Protein AF-A0A7R8X1G6-F1 (afdb_monomer_lite)

Structure (mmCIF, N/CA/C/O backbone):
data_AF-A0A7R8X1G6-F1
#
_entry.id   AF-A0A7R8X1G6-F1
#
loop_
_atom_site.group_PDB
_atom_site.id
_atom_site.type_symbol
_atom_site.label_atom_id
_atom_site.label_alt_id
_atom_site.label_comp_id
_atom_site.label_asym_id
_atom_site.label_entity_id
_atom_site.label_seq_id
_atom_site.pdbx_PDB_ins_code
_atom_site.Cartn_x
_atom_site.Cartn_y
_atom_site.Cartn_z
_atom_site.occupancy
_atom_site.B_iso_or_equiv
_atom_site.auth_seq_id
_atom_site.auth_comp_id
_atom_site.auth_asym_id
_atom_site.auth_atom_id
_atom_site.pdbx_PDB_model_num
ATOM 1 N N . MET A 1 1 ? -15.275 0.212 20.756 1.00 62.19 1 MET A N 1
ATOM 2 C CA . MET A 1 1 ? -14.663 -1.008 21.339 1.00 62.19 1 MET A CA 1
ATOM 3 C C . MET A 1 1 ? -15.301 -1.388 22.678 1.00 62.19 1 MET A C 1
ATOM 5 O O . MET A 1 1 ? -15.174 -2.528 23.098 1.00 62.19 1 MET A O 1
ATOM 9 N N . GLU A 1 2 ? -16.072 -0.493 23.300 1.00 56.09 2 GLU A N 1
ATOM 10 C CA . GLU A 1 2 ? -16.793 -0.732 24.564 1.00 56.09 2 GLU A CA 1
ATOM 11 C C . GLU A 1 2 ? -17.947 -1.767 24.490 1.00 56.09 2 GLU A C 1
ATOM 13 O O . GLU A 1 2 ? -18.313 -2.366 25.494 1.00 56.09 2 GLU A O 1
ATOM 18 N N . LYS A 1 3 ? -18.492 -2.064 23.297 1.00 59.03 3 LYS A N 1
ATOM 19 C CA . LYS A 1 3 ? -19.641 -2.986 23.098 1.00 59.03 3 LYS A CA 1
ATOM 20 C C . LYS A 1 3 ? -19.288 -4.481 23.028 1.00 59.03 3 LYS A C 1
ATOM 22 O O . LYS A 1 3 ? -20.089 -5.287 22.560 1.00 59.03 3 LYS A O 1
ATOM 27 N N . ASP A 1 4 ? -18.077 -4.859 23.417 1.00 65.06 4 ASP A N 1
ATOM 28 C CA . ASP A 1 4 ? -17.570 -6.224 23.240 1.00 65.06 4 ASP A CA 1
ATOM 29 C C . ASP A 1 4 ? -17.582 -7.070 24.523 1.00 65.06 4 ASP A C 1
ATOM 31 O O . ASP A 1 4 ? -17.254 -8.252 24.463 1.00 65.06 4 ASP A O 1
ATOM 35 N N . GLY A 1 5 ? -18.002 -6.491 25.655 1.00 60.47 5 GLY A N 1
ATOM 36 C CA . GLY A 1 5 ? -18.018 -7.147 26.969 1.00 60.47 5 GLY A CA 1
ATOM 37 C C . GLY A 1 5 ? -18.955 -8.356 27.105 1.00 60.47 5 GLY A C 1
ATOM 38 O O . GLY A 1 5 ? -18.729 -9.176 27.985 1.00 60.47 5 GLY A O 1
ATOM 39 N N . ASP A 1 6 ? -19.938 -8.511 26.210 1.00 65.06 6 ASP A N 1
ATOM 40 C CA . ASP A 1 6 ? -20.979 -9.554 26.294 1.00 65.06 6 ASP A CA 1
ATOM 41 C C . ASP A 1 6 ? -20.761 -10.749 25.342 1.00 65.06 6 ASP A C 1
ATOM 43 O O . ASP A 1 6 ? -21.674 -11.543 25.108 1.00 65.06 6 ASP A O 1
ATOM 47 N N . ARG A 1 7 ? -19.580 -10.894 24.724 1.00 76.62 7 ARG A N 1
ATOM 48 C CA . ARG A 1 7 ? -19.343 -11.967 23.738 1.00 76.62 7 ARG A CA 1
ATOM 49 C C . ARG A 1 7 ? -18.752 -13.223 24.382 1.00 76.62 7 ARG A C 1
ATOM 51 O O . ARG A 1 7 ? -17.722 -13.155 25.038 1.00 76.62 7 ARG A O 1
ATOM 58 N N . GLU A 1 8 ? -19.326 -14.389 24.074 1.00 82.00 8 GLU A N 1
ATOM 59 C CA . GLU A 1 8 ? -18.804 -15.712 24.484 1.00 82.00 8 GLU A CA 1
ATOM 60 C C . GLU A 1 8 ? -17.436 -16.073 23.867 1.00 82.00 8 GLU A C 1
ATOM 62 O O . GLU A 1 8 ? -16.813 -17.058 24.257 1.00 82.00 8 GLU A O 1
ATOM 67 N N . TRP A 1 9 ? -16.948 -15.298 22.895 1.00 79.00 9 TRP A N 1
ATOM 68 C CA . TRP A 1 9 ? -15.695 -15.554 22.187 1.00 79.00 9 TRP A CA 1
ATOM 69 C C . TRP A 1 9 ? -14.883 -14.272 22.024 1.00 79.00 9 TRP A C 1
ATOM 71 O O . TRP A 1 9 ? -15.437 -13.178 21.911 1.00 79.00 9 TRP A O 1
ATOM 81 N N . ASN A 1 10 ? -13.556 -14.413 21.968 1.00 78.38 10 ASN A N 1
ATOM 82 C CA . ASN A 1 10 ? -12.654 -13.281 21.792 1.00 78.38 10 ASN A CA 1
ATOM 83 C C . ASN A 1 10 ? -12.683 -12.794 20.328 1.00 78.38 10 ASN A C 1
ATOM 85 O O . ASN A 1 10 ? -12.205 -13.517 19.446 1.00 78.38 10 ASN A O 1
ATOM 89 N N . PRO A 1 11 ? -13.228 -11.599 20.035 1.00 81.38 11 PRO A N 1
ATOM 90 C CA . PRO A 1 11 ? -13.339 -11.112 18.670 1.00 81.38 11 PRO A CA 1
ATOM 91 C C . PRO A 1 11 ? -11.966 -10.898 18.036 1.00 81.38 11 PRO A C 1
ATOM 93 O O . PRO A 1 11 ? -11.107 -10.207 18.587 1.00 81.38 11 PRO A O 1
ATOM 96 N N . LEU A 1 12 ? -11.774 -11.448 16.835 1.00 88.56 12 LEU A N 1
ATOM 97 C CA . LEU A 1 12 ? -10.560 -11.216 16.058 1.00 88.56 12 LEU A CA 1
ATOM 98 C C . LEU A 1 12 ? -10.451 -9.732 15.705 1.00 88.56 12 LEU A C 1
ATOM 100 O O . LEU A 1 12 ? -11.376 -9.127 15.162 1.00 88.56 12 LEU A O 1
ATOM 104 N N . ARG A 1 13 ? -9.290 -9.150 16.000 1.00 91.12 13 ARG A N 1
ATOM 105 C CA . ARG A 1 13 ? -8.973 -7.759 15.680 1.00 91.12 13 ARG A CA 1
ATOM 106 C C . ARG A 1 13 ? -7.606 -7.658 15.058 1.00 91.12 13 ARG A C 1
ATOM 108 O O . ARG A 1 13 ? -6.715 -8.439 15.386 1.00 91.12 13 ARG A O 1
ATOM 115 N N . ILE A 1 14 ? -7.446 -6.617 14.248 1.00 95.94 14 ILE A N 1
ATOM 116 C CA . ILE A 1 14 ? -6.129 -6.186 13.807 1.00 95.94 14 ILE A CA 1
ATOM 117 C C . ILE A 1 14 ? -5.276 -5.834 15.025 1.00 95.94 14 ILE A C 1
ATOM 119 O O . ILE A 1 14 ? -5.689 -5.029 15.863 1.00 95.94 14 ILE A O 1
ATOM 123 N N . GLN A 1 15 ? -4.101 -6.450 15.100 1.00 96.44 15 GLN A N 1
ATOM 124 C CA . GLN A 1 15 ? -3.118 -6.242 16.156 1.00 96.44 15 GLN A CA 1
ATOM 125 C C . GLN A 1 15 ? -1.962 -5.370 15.654 1.00 96.44 15 GLN A C 1
ATOM 127 O O . GLN A 1 15 ? -1.591 -5.483 14.482 1.00 96.44 15 GLN A O 1
ATOM 132 N N . PRO A 1 16 ? -1.315 -4.574 16.527 1.00 96.75 16 PRO A N 1
ATOM 133 C CA . PRO A 1 16 ? -0.140 -3.781 16.157 1.00 96.75 16 PRO A CA 1
ATOM 134 C C . PRO A 1 16 ? 0.969 -4.603 15.484 1.00 96.75 16 PRO A C 1
ATOM 136 O O . PRO A 1 16 ? 1.543 -4.164 14.494 1.00 96.75 16 PRO A O 1
ATOM 139 N N . GLY A 1 17 ? 1.199 -5.845 15.927 1.00 97.88 17 GLY A N 1
ATOM 140 C CA . GLY A 1 17 ? 2.204 -6.726 15.316 1.00 97.88 17 GLY A CA 1
ATOM 141 C C . GLY A 1 17 ? 1.947 -7.050 13.837 1.00 97.88 17 GLY A C 1
ATOM 142 O O . GLY A 1 17 ? 2.886 -7.315 13.091 1.00 97.88 17 GLY A O 1
ATOM 143 N N . GLN A 1 18 ? 0.695 -6.980 13.369 1.00 98.19 18 GLN A N 1
ATOM 144 C CA . GLN A 1 18 ? 0.388 -7.149 11.946 1.00 98.19 18 GLN A CA 1
ATOM 145 C C . GLN A 1 18 ? 0.793 -5.926 11.116 1.00 98.19 18 GLN A C 1
ATOM 147 O O . GLN A 1 18 ? 1.104 -6.090 9.940 1.00 98.19 18 GLN A O 1
ATOM 152 N N . VAL A 1 19 ? 0.808 -4.729 11.713 1.00 98.44 19 VAL A N 1
ATOM 153 C CA . VAL A 1 19 ? 1.326 -3.502 11.085 1.00 98.44 19 VAL A CA 1
ATOM 154 C C . VAL A 1 19 ? 2.841 -3.610 10.941 1.00 98.44 19 VAL A C 1
ATOM 156 O O . VAL A 1 19 ? 3.356 -3.481 9.835 1.00 98.44 19 VAL A O 1
ATOM 159 N N . THR A 1 20 ? 3.534 -3.976 12.023 1.00 98.44 20 THR A N 1
ATOM 160 C CA . THR A 1 20 ? 4.994 -4.169 12.026 1.00 98.44 20 THR A CA 1
ATOM 161 C C . THR A 1 20 ? 5.443 -5.229 11.020 1.00 98.44 20 THR A C 1
ATOM 163 O O . THR A 1 20 ? 6.468 -5.069 10.364 1.00 98.44 20 THR A O 1
ATOM 166 N N . ARG A 1 21 ? 4.661 -6.303 10.834 1.00 98.62 21 ARG A N 1
ATOM 167 C CA . ARG A 1 21 ? 4.931 -7.297 9.785 1.00 98.62 21 ARG A CA 1
ATOM 168 C C . ARG A 1 21 ? 4.921 -6.670 8.385 1.00 98.62 21 ARG A C 1
ATOM 170 O O . ARG A 1 21 ? 5.831 -6.942 7.610 1.00 98.62 21 ARG A O 1
ATOM 177 N N . LEU A 1 22 ? 3.916 -5.848 8.063 1.00 98.75 22 LEU A N 1
ATOM 178 C CA . LEU A 1 22 ? 3.843 -5.181 6.757 1.00 98.75 22 LEU A CA 1
ATOM 179 C C . LEU A 1 22 ? 5.027 -4.237 6.539 1.00 98.75 22 LEU A C 1
ATOM 181 O O . LEU A 1 22 ? 5.561 -4.199 5.437 1.00 98.75 22 LEU A O 1
ATOM 185 N N . GLU A 1 23 ? 5.446 -3.510 7.575 1.00 98.69 23 GLU A N 1
ATOM 186 C CA . GLU A 1 23 ? 6.623 -2.633 7.523 1.00 98.69 23 GLU A CA 1
ATOM 187 C C . GLU A 1 23 ? 7.898 -3.431 7.216 1.00 98.69 23 GLU A C 1
ATOM 189 O O . GLU A 1 23 ? 8.612 -3.101 6.272 1.00 98.69 23 GLU A O 1
ATOM 194 N N . GLY A 1 24 ? 8.120 -4.554 7.907 1.00 98.75 24 GLY A N 1
ATOM 195 C CA . GLY A 1 24 ? 9.265 -5.426 7.631 1.00 98.75 24 GLY A CA 1
ATOM 196 C C . GLY A 1 24 ? 9.255 -6.030 6.220 1.00 98.75 24 GLY A C 1
ATOM 197 O O . GLY A 1 24 ? 10.303 -6.148 5.589 1.00 98.75 24 GLY A O 1
ATOM 198 N N . GLU A 1 25 ? 8.083 -6.396 5.696 1.00 98.75 25 GLU A N 1
ATOM 199 C CA . GLU A 1 25 ? 7.939 -6.880 4.315 1.00 98.75 25 GLU A CA 1
ATOM 200 C C . GLU A 1 25 ? 8.199 -5.768 3.285 1.00 98.75 25 GLU A C 1
ATOM 202 O O . GLU A 1 25 ? 8.845 -6.011 2.264 1.00 98.75 25 GLU A O 1
ATOM 207 N N . ILE A 1 26 ? 7.735 -4.542 3.555 1.00 98.75 26 ILE A N 1
ATOM 208 C CA . ILE A 1 26 ? 8.004 -3.359 2.726 1.00 98.75 26 ILE A CA 1
ATOM 209 C C . ILE A 1 26 ? 9.511 -3.102 2.638 1.00 98.75 26 ILE A C 1
ATOM 211 O O . ILE A 1 26 ? 10.026 -2.929 1.533 1.00 98.75 26 ILE A O 1
ATOM 215 N N . ASP A 1 27 ? 10.221 -3.120 3.766 1.00 98.56 27 ASP A N 1
ATOM 216 C CA . ASP A 1 27 ? 11.667 -2.883 3.806 1.00 98.56 27 ASP A CA 1
ATOM 217 C C . ASP A 1 27 ? 12.442 -3.942 3.009 1.00 98.56 27 ASP A C 1
ATOM 219 O O . ASP A 1 27 ? 13.314 -3.607 2.203 1.00 98.56 27 ASP A O 1
ATOM 223 N N . GLN A 1 28 ? 12.077 -5.220 3.162 1.00 98.50 28 GLN A N 1
ATOM 224 C CA . GLN A 1 28 ? 12.687 -6.326 2.414 1.00 98.50 28 GLN A CA 1
ATOM 225 C C . GLN A 1 28 ? 12.493 -6.191 0.902 1.00 98.50 28 GLN A C 1
ATOM 227 O O . GLN A 1 28 ? 13.414 -6.459 0.129 1.00 98.50 28 GLN A O 1
ATOM 232 N N . MET A 1 29 ? 11.300 -5.783 0.463 1.00 98.38 29 MET A N 1
ATOM 233 C CA . MET A 1 29 ? 11.040 -5.549 -0.954 1.00 98.38 29 MET A CA 1
ATOM 234 C C . MET A 1 29 ? 11.795 -4.316 -1.464 1.00 98.38 29 MET A C 1
ATOM 236 O O . MET A 1 29 ? 12.444 -4.392 -2.505 1.00 98.38 29 MET A O 1
ATOM 240 N N . ASN A 1 30 ? 11.772 -3.202 -0.726 1.00 97.94 30 ASN A N 1
ATOM 241 C CA . ASN A 1 30 ? 12.452 -1.964 -1.113 1.00 97.94 30 ASN A CA 1
ATOM 242 C C . ASN A 1 30 ? 13.957 -2.151 -1.318 1.00 97.94 30 ASN A C 1
ATOM 244 O O . ASN A 1 30 ? 14.511 -1.551 -2.235 1.00 97.94 30 ASN A O 1
ATOM 248 N N . ALA A 1 31 ? 14.605 -3.016 -0.532 1.00 97.88 31 ALA A N 1
ATOM 249 C CA . ALA A 1 31 ? 16.029 -3.322 -0.678 1.00 97.88 31 ALA A CA 1
ATOM 250 C C . ALA A 1 31 ? 16.415 -3.871 -2.067 1.00 97.88 31 ALA A C 1
ATOM 252 O O . ALA A 1 31 ? 17.587 -3.842 -2.433 1.00 97.88 31 ALA A O 1
ATOM 253 N N . ARG A 1 32 ? 15.444 -4.377 -2.838 1.00 96.25 32 ARG A N 1
ATOM 254 C CA . ARG A 1 32 ? 15.639 -4.933 -4.184 1.00 96.25 32 ARG A CA 1
ATOM 255 C C . ARG A 1 32 ? 15.225 -3.979 -5.303 1.00 96.25 32 ARG A C 1
ATOM 257 O O . ARG A 1 32 ? 15.513 -4.262 -6.460 1.00 96.25 32 ARG A O 1
ATOM 264 N N . LEU A 1 33 ? 14.500 -2.907 -4.986 1.00 96.94 33 LEU A N 1
ATOM 265 C CA . LEU A 1 33 ? 13.892 -2.049 -5.997 1.00 96.94 33 LEU A CA 1
ATOM 266 C C . LEU A 1 33 ? 14.890 -1.054 -6.579 1.00 96.94 33 LEU A C 1
ATOM 268 O O . LEU A 1 33 ? 15.637 -0.400 -5.851 1.00 96.94 33 LEU A O 1
ATOM 272 N N . GLU A 1 34 ? 14.807 -0.852 -7.893 1.00 92.88 34 GLU A N 1
ATOM 273 C CA . GLU A 1 34 ? 15.457 0.287 -8.537 1.00 92.88 34 GLU A CA 1
ATOM 274 C C . GLU A 1 34 ? 14.914 1.602 -7.929 1.00 92.88 34 GLU A C 1
ATOM 276 O O . GLU A 1 34 ? 13.702 1.720 -7.674 1.00 92.88 34 GLU A O 1
ATOM 281 N N . PRO A 1 35 ? 15.763 2.616 -7.681 1.00 91.75 35 PRO A N 1
ATOM 282 C CA . PRO A 1 35 ? 15.316 3.900 -7.160 1.00 91.75 35 PRO A CA 1
ATOM 283 C C . PRO A 1 35 ? 14.212 4.536 -8.010 1.00 91.75 35 PRO A C 1
ATOM 285 O O . PRO A 1 35 ? 14.279 4.576 -9.238 1.00 91.75 35 PRO A O 1
ATOM 288 N N . LEU A 1 36 ? 13.193 5.079 -7.342 1.00 91.69 36 LEU A N 1
ATOM 289 C CA . LEU A 1 36 ? 12.069 5.737 -7.998 1.00 91.69 36 LEU A CA 1
ATOM 290 C C . LEU A 1 36 ? 12.468 7.140 -8.477 1.00 91.69 36 LEU A C 1
ATOM 292 O O . LEU A 1 36 ? 12.778 8.003 -7.660 1.00 91.69 36 LEU A O 1
ATOM 296 N N . ARG A 1 37 ? 12.443 7.375 -9.795 1.00 88.94 37 ARG A N 1
ATOM 297 C CA . ARG A 1 37 ? 12.905 8.640 -10.411 1.00 88.94 37 ARG A CA 1
ATOM 298 C C . ARG A 1 37 ? 11.784 9.530 -10.964 1.00 88.94 37 ARG A C 1
ATOM 300 O O . ARG A 1 37 ? 12.033 10.682 -11.295 1.00 88.94 37 ARG A O 1
ATOM 307 N N . SER A 1 38 ? 10.567 9.004 -11.080 1.00 94.00 38 SER A N 1
ATOM 308 C CA . SER A 1 38 ? 9.362 9.727 -11.513 1.00 94.00 38 SER A CA 1
ATOM 309 C C 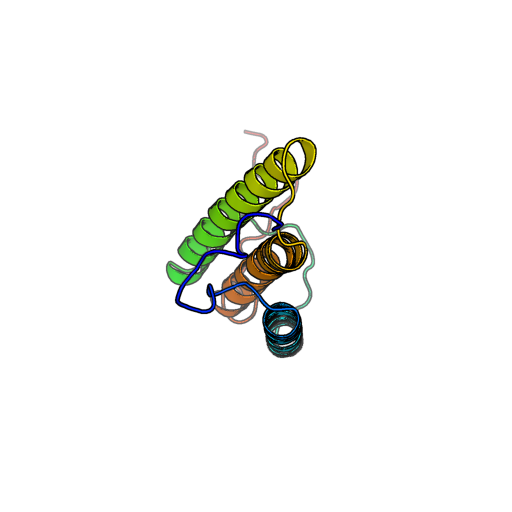. SER A 1 38 ? 8.128 9.114 -10.842 1.00 94.00 38 SER A C 1
ATOM 311 O O . SER A 1 38 ? 8.232 8.106 -10.145 1.00 94.00 38 SER A O 1
ATOM 313 N N . PHE A 1 39 ? 6.950 9.697 -11.050 1.00 94.00 39 PHE A N 1
ATOM 314 C CA . PHE A 1 39 ? 5.696 9.079 -10.628 1.00 94.00 39 PHE A CA 1
ATOM 315 C C . PHE A 1 39 ? 5.423 7.798 -11.419 1.00 94.00 39 PHE A C 1
ATOM 317 O O . PHE A 1 39 ? 5.657 7.748 -12.624 1.00 94.00 39 PHE A O 1
ATOM 324 N N . ILE A 1 40 ? 4.877 6.785 -10.746 1.00 95.81 40 ILE A N 1
ATOM 325 C CA . ILE A 1 40 ? 4.424 5.547 -11.387 1.00 95.81 40 ILE A CA 1
ATOM 326 C C . ILE A 1 40 ? 2.950 5.673 -11.742 1.00 95.81 40 ILE A C 1
ATOM 328 O O . ILE A 1 40 ? 2.113 6.008 -10.898 1.00 95.81 40 ILE A O 1
ATOM 332 N N . LEU A 1 41 ? 2.640 5.356 -12.990 1.00 95.81 41 LEU A N 1
ATOM 333 C CA . LEU A 1 41 ? 1.288 5.132 -13.461 1.00 95.81 41 LEU A CA 1
ATOM 334 C C . LEU A 1 41 ? 0.899 3.669 -13.194 1.00 95.81 41 LEU A C 1
ATOM 336 O O . LEU A 1 41 ? 1.708 2.773 -13.432 1.00 95.81 41 LEU A O 1
ATOM 340 N N . PRO A 1 42 ? -0.329 3.398 -12.715 1.00 95.06 42 PRO A N 1
ATOM 341 C CA . PRO A 1 42 ? -0.799 2.032 -12.512 1.00 95.06 42 PRO A CA 1
ATOM 342 C C . PRO A 1 42 ? -0.739 1.209 -13.805 1.00 95.06 42 PRO A C 1
ATOM 344 O O . PRO A 1 42 ? -1.461 1.511 -14.755 1.00 95.06 42 PRO A O 1
ATOM 347 N N . GLY A 1 43 ? 0.093 0.168 -13.842 1.00 92.94 43 GLY A N 1
ATOM 348 C CA . GLY A 1 43 ? 0.235 -0.683 -15.022 1.00 92.94 43 GLY A CA 1
ATOM 349 C C . GLY A 1 43 ? 1.529 -1.495 -15.033 1.00 92.94 43 GLY A C 1
ATOM 350 O O . GLY A 1 43 ? 2.150 -1.719 -13.995 1.00 92.94 43 GLY A O 1
ATOM 351 N N . GLY A 1 44 ? 1.938 -1.925 -16.227 1.00 95.38 44 GLY A N 1
ATOM 352 C CA . GLY A 1 44 ? 3.074 -2.822 -16.436 1.00 95.38 44 GLY A CA 1
ATOM 353 C C . GLY A 1 44 ? 2.583 -4.251 -16.640 1.00 95.38 44 GLY A C 1
ATOM 354 O O . GLY A 1 44 ? 1.811 -4.515 -17.562 1.00 95.38 44 GLY A O 1
ATOM 355 N N . THR A 1 45 ? 2.998 -5.181 -15.783 1.00 97.88 45 THR A N 1
ATOM 356 C CA . THR A 1 45 ? 2.516 -6.567 -15.837 1.00 97.88 45 THR A CA 1
ATOM 357 C C . THR A 1 45 ? 1.060 -6.688 -15.368 1.00 97.88 45 THR A C 1
ATOM 359 O O . THR A 1 45 ? 0.528 -5.829 -14.656 1.00 97.88 45 THR A O 1
ATOM 362 N N . VAL A 1 46 ? 0.392 -7.790 -15.735 1.00 98.00 46 VAL A N 1
ATOM 363 C CA . VAL A 1 46 ? -0.973 -8.102 -15.258 1.00 98.00 46 VAL A CA 1
ATOM 364 C C . VAL A 1 46 ? -1.018 -8.158 -13.727 1.00 98.00 46 VAL A C 1
ATOM 366 O O . VAL A 1 46 ? -1.923 -7.597 -13.110 1.00 98.00 46 VAL A O 1
ATOM 369 N N . LEU A 1 47 ? -0.005 -8.770 -13.103 1.00 98.31 47 LEU A N 1
ATOM 370 C CA . LEU A 1 47 ? 0.106 -8.841 -11.648 1.00 98.31 47 LEU A CA 1
ATOM 371 C C . LEU A 1 47 ? 0.258 -7.446 -11.026 1.00 98.31 47 LEU A C 1
ATOM 373 O O . LEU A 1 47 ? -0.487 -7.113 -10.106 1.00 98.31 47 LEU A O 1
ATOM 377 N N . SER A 1 48 ? 1.162 -6.611 -11.548 1.00 98.31 48 SER A N 1
ATOM 378 C CA . SER A 1 48 ? 1.343 -5.238 -11.059 1.00 98.31 48 SER A CA 1
ATOM 379 C C . SER A 1 48 ? 0.063 -4.405 -11.184 1.00 98.31 48 SER A C 1
ATOM 381 O O . SER A 1 48 ? -0.345 -3.720 -10.243 1.00 98.31 48 SER A O 1
ATOM 383 N N . SER A 1 49 ? -0.651 -4.548 -12.302 1.00 97.94 49 SER A N 1
AT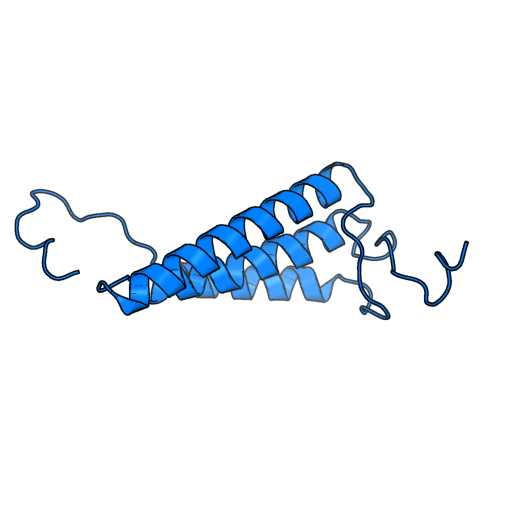OM 384 C CA . SER A 1 49 ? -1.926 -3.863 -12.540 1.00 97.94 49 SER A CA 1
ATOM 385 C C . SER A 1 49 ? -2.981 -4.230 -11.490 1.00 97.94 49 SER A C 1
ATOM 387 O O . SER A 1 49 ? -3.623 -3.347 -10.914 1.00 97.94 49 SER A O 1
ATOM 389 N N . HIS A 1 50 ? -3.123 -5.520 -11.167 1.00 98.62 50 HIS A N 1
ATOM 390 C CA . HIS A 1 50 ? -4.023 -5.965 -10.100 1.00 98.62 50 HIS A CA 1
ATOM 391 C C . HIS A 1 50 ? -3.567 -5.509 -8.709 1.00 98.62 50 HIS A C 1
ATOM 393 O O . HIS A 1 50 ? -4.397 -5.107 -7.896 1.00 98.62 50 HIS A O 1
ATOM 399 N N . LEU A 1 51 ? -2.263 -5.496 -8.428 1.00 98.69 51 LEU A N 1
ATOM 400 C CA . LEU A 1 51 ? -1.733 -4.985 -7.160 1.00 98.69 51 LEU A CA 1
ATOM 401 C C . LEU A 1 51 ? -2.023 -3.487 -6.993 1.00 98.69 51 LEU A C 1
ATOM 403 O O . LEU A 1 51 ? -2.471 -3.051 -5.930 1.00 98.69 51 LEU A O 1
ATOM 407 N N . HIS A 1 52 ? -1.888 -2.695 -8.057 1.00 98.50 52 HIS A N 1
ATOM 408 C CA . HIS A 1 52 ? -2.319 -1.303 -8.044 1.00 98.50 52 HIS A CA 1
ATOM 409 C C . HIS A 1 52 ? -3.834 -1.151 -7.865 1.00 98.50 52 HIS A C 1
ATOM 411 O O . HIS A 1 52 ? -4.267 -0.244 -7.150 1.00 98.50 52 HIS A O 1
ATOM 417 N N . GLN A 1 53 ? -4.651 -2.041 -8.432 1.00 98.56 53 GLN A N 1
ATOM 418 C CA . GLN A 1 53 ? -6.090 -2.056 -8.171 1.00 98.56 53 GLN A CA 1
ATOM 419 C C . GLN A 1 53 ? -6.373 -2.306 -6.680 1.00 98.56 53 GLN A C 1
ATOM 421 O O . GLN A 1 53 ? -7.083 -1.512 -6.055 1.00 98.56 53 GLN A O 1
ATOM 426 N N . CYS A 1 54 ? -5.756 -3.329 -6.080 1.00 98.69 54 CYS A N 1
ATOM 427 C CA . CYS A 1 54 ? -5.841 -3.615 -4.645 1.00 98.69 54 CYS A CA 1
ATOM 428 C C . CYS A 1 54 ? -5.430 -2.404 -3.798 1.00 98.69 54 CYS A C 1
ATOM 430 O O . CYS A 1 54 ? -6.139 -2.045 -2.854 1.00 98.69 54 CYS A O 1
ATOM 432 N N . ARG A 1 55 ? -4.357 -1.699 -4.184 1.00 98.75 55 ARG A N 1
ATOM 433 C CA . ARG A 1 55 ? -3.929 -0.449 -3.540 1.00 98.75 55 ARG A CA 1
ATOM 434 C C . ARG A 1 55 ? -5.050 0.589 -3.505 1.00 98.75 55 ARG A C 1
ATOM 436 O O . ARG A 1 55 ? -5.308 1.173 -2.453 1.00 98.75 55 ARG A O 1
ATOM 443 N N . THR A 1 56 ? -5.744 0.819 -4.623 1.00 98.50 56 THR A N 1
ATOM 444 C CA . THR A 1 56 ? -6.843 1.804 -4.667 1.00 98.50 56 THR A CA 1
ATOM 445 C C . THR A 1 56 ? -8.025 1.411 -3.782 1.00 98.50 56 THR A C 1
ATOM 447 O O . THR A 1 56 ? -8.594 2.269 -3.101 1.00 98.50 56 THR A O 1
ATOM 450 N N . VAL A 1 57 ? -8.359 0.118 -3.733 1.00 98.75 57 VAL A N 1
ATOM 451 C CA . VAL A 1 57 ? -9.415 -0.412 -2.862 1.00 98.75 57 VAL A CA 1
ATOM 452 C C . VAL A 1 57 ? -9.024 -0.260 -1.393 1.00 98.75 57 VAL A C 1
ATOM 454 O O . VAL A 1 57 ? -9.839 0.209 -0.601 1.00 98.75 57 VAL A O 1
ATOM 457 N N . CYS A 1 58 ? -7.773 -0.558 -1.038 1.00 98.69 58 CYS A N 1
ATOM 458 C CA . CYS A 1 58 ? -7.249 -0.389 0.316 1.00 98.69 58 CYS A CA 1
ATOM 459 C C . CYS A 1 58 ? -7.271 1.082 0.759 1.00 98.69 58 CYS A C 1
ATOM 461 O O . CYS A 1 58 ? -7.782 1.390 1.832 1.00 98.69 58 CYS A O 1
ATOM 463 N N . ARG A 1 59 ? -6.824 2.018 -0.093 1.00 98.69 59 ARG A N 1
ATOM 464 C CA . ARG A 1 59 ? -6.914 3.468 0.181 1.00 98.69 59 ARG A CA 1
ATOM 465 C C . ARG A 1 59 ? -8.367 3.936 0.327 1.00 98.69 59 ARG A C 1
ATOM 467 O O . ARG A 1 59 ? -8.641 4.852 1.096 1.00 98.69 59 ARG A O 1
ATOM 474 N N . ARG A 1 60 ? -9.313 3.348 -0.418 1.00 98.75 60 ARG A N 1
ATOM 475 C CA . ARG A 1 60 ? -10.749 3.636 -0.249 1.00 98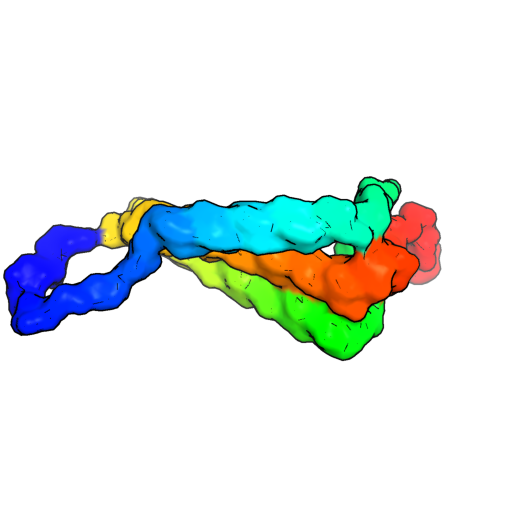.75 60 ARG A CA 1
ATOM 476 C C . ARG A 1 60 ? -11.257 3.139 1.103 1.00 98.75 60 ARG A C 1
ATOM 478 O O . ARG A 1 60 ? -11.935 3.901 1.782 1.00 98.75 60 ARG A O 1
ATOM 485 N N . ALA A 1 61 ? -10.918 1.910 1.485 1.00 98.50 61 ALA A N 1
ATOM 486 C CA . ALA A 1 61 ? -11.274 1.357 2.788 1.00 98.50 61 ALA A CA 1
ATOM 487 C C . ALA A 1 61 ? -10.716 2.221 3.928 1.00 98.50 61 ALA A C 1
ATOM 489 O O . ALA A 1 61 ? -11.467 2.604 4.814 1.00 98.50 61 ALA A O 1
ATOM 490 N N . GLU A 1 62 ? -9.447 2.625 3.844 1.00 98.50 62 GLU A N 1
ATOM 491 C CA . GLU A 1 62 ? -8.814 3.521 4.817 1.00 98.50 62 GLU A CA 1
ATOM 492 C C . GLU A 1 62 ? -9.583 4.831 4.991 1.00 98.50 62 GLU A C 1
ATOM 494 O O . GLU A 1 62 ? -9.906 5.193 6.118 1.00 98.50 62 GLU A O 1
ATOM 499 N N . ARG A 1 63 ? -9.931 5.524 3.895 1.00 98.50 63 ARG A N 1
ATOM 500 C CA . ARG A 1 63 ? -10.702 6.777 3.975 1.00 98.50 63 ARG A CA 1
ATOM 501 C C . ARG A 1 63 ? -12.049 6.581 4.664 1.00 98.50 63 ARG A C 1
ATOM 503 O O . ARG A 1 63 ? -12.429 7.413 5.479 1.00 98.50 63 ARG A O 1
ATOM 510 N N . LEU A 1 64 ? -12.747 5.486 4.360 1.00 98.50 64 LEU A N 1
ATOM 511 C CA . LEU A 1 64 ? -14.022 5.158 5.002 1.00 98.50 64 LEU A CA 1
ATOM 512 C C . LEU A 1 64 ? -13.840 4.844 6.492 1.00 98.50 64 LEU A C 1
ATOM 514 O O . LEU A 1 64 ? -14.647 5.279 7.305 1.00 98.50 64 LEU A O 1
ATOM 518 N N . THR A 1 65 ? -12.773 4.135 6.873 1.00 98.06 65 THR A N 1
ATOM 519 C CA . THR A 1 65 ? -12.472 3.849 8.284 1.00 98.06 65 THR A CA 1
ATOM 520 C C . THR A 1 65 ? -12.082 5.112 9.050 1.00 98.06 65 THR A C 1
ATOM 522 O O . THR A 1 65 ? -12.531 5.289 10.177 1.00 98.06 65 THR A O 1
ATOM 525 N N . VAL A 1 66 ? -11.296 6.012 8.451 1.00 97.88 66 VAL A N 1
ATOM 526 C CA . VAL A 1 66 ? -10.962 7.316 9.048 1.00 97.88 66 VAL A CA 1
ATOM 527 C C . VAL A 1 66 ? -12.214 8.172 9.212 1.00 97.88 66 VAL A C 1
ATOM 529 O O . VAL A 1 66 ? -12.389 8.787 10.255 1.00 97.88 66 VAL A O 1
ATOM 532 N N . GLN A 1 67 ? -13.108 8.180 8.221 1.00 98.12 67 GLN A N 1
ATOM 533 C CA . GLN A 1 67 ? -14.391 8.869 8.337 1.00 98.12 67 GLN A CA 1
ATOM 534 C C . GLN A 1 67 ? -15.252 8.270 9.458 1.00 98.12 67 GLN A C 1
ATOM 536 O O . GLN A 1 67 ? -15.812 9.011 10.254 1.00 98.12 67 GLN A O 1
ATOM 541 N N . LEU A 1 68 ? -15.326 6.942 9.571 1.00 97.75 68 LEU A N 1
ATOM 542 C CA . LEU A 1 68 ? -16.039 6.289 10.672 1.00 97.75 68 LEU A CA 1
ATOM 543 C C . LEU A 1 68 ? -15.442 6.662 12.038 1.00 97.75 68 LEU A C 1
ATOM 545 O O . LEU A 1 68 ? -16.185 6.886 12.989 1.00 97.75 68 LEU A O 1
ATOM 549 N N . ALA A 1 69 ? -14.116 6.796 12.122 1.00 96.31 69 ALA A N 1
A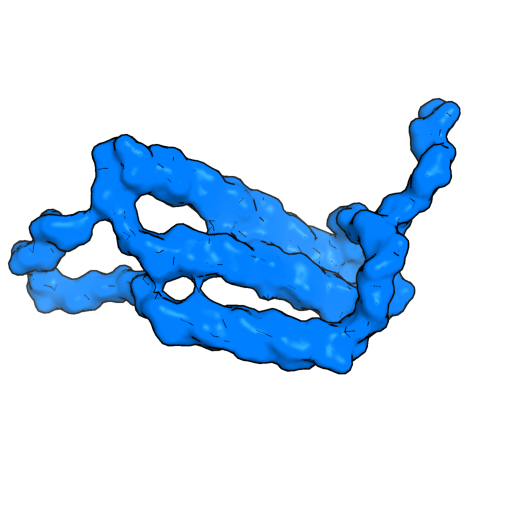TOM 550 C CA . ALA A 1 69 ? -13.410 7.185 13.341 1.00 96.31 69 ALA A CA 1
ATOM 551 C C . ALA A 1 69 ? -13.809 8.572 13.875 1.00 96.31 69 ALA A C 1
ATOM 553 O O . ALA A 1 69 ? -13.550 8.870 15.038 1.00 96.31 69 ALA A O 1
ATOM 554 N N . THR A 1 70 ? -14.418 9.436 13.049 1.00 96.12 70 THR A N 1
ATOM 555 C CA . THR A 1 70 ? -14.894 10.753 13.504 1.00 96.12 70 THR A CA 1
ATOM 556 C C . THR A 1 70 ? -16.234 10.678 14.232 1.00 96.12 70 THR A C 1
ATOM 558 O O . THR A 1 70 ? -16.620 11.644 14.883 1.00 96.12 70 THR A O 1
ATOM 561 N N . THR A 1 71 ? -16.969 9.573 14.088 1.00 96.94 71 THR A N 1
ATOM 562 C CA . THR A 1 71 ? -18.309 9.390 14.669 1.00 96.94 71 THR A CA 1
ATOM 563 C C . THR A 1 71 ? -18.388 8.219 15.642 1.00 96.94 71 THR A C 1
ATOM 565 O O . THR A 1 71 ? -19.246 8.224 16.519 1.00 96.94 71 THR A O 1
ATOM 568 N N . GLU A 1 72 ? -17.517 7.218 15.506 1.00 95.44 72 GLU A N 1
ATOM 569 C CA . GLU A 1 72 ? -17.490 6.021 16.343 1.00 95.44 72 GLU A CA 1
ATOM 570 C C . GLU A 1 72 ? -16.062 5.637 16.739 1.00 95.44 72 GLU A C 1
ATOM 572 O O . GLU A 1 72 ? -15.089 5.928 16.044 1.00 95.44 72 GLU A O 1
ATOM 577 N N . GLU A 1 73 ? -15.932 4.916 17.852 1.00 93.81 73 GLU A N 1
ATOM 578 C CA . GLU A 1 73 ? -14.648 4.376 18.286 1.00 93.81 73 GLU A CA 1
ATOM 579 C C . GLU A 1 73 ? -14.220 3.195 17.397 1.00 93.81 73 GLU A C 1
ATOM 581 O O . GLU A 1 73 ? -14.797 2.101 17.453 1.00 93.81 73 GLU A O 1
ATOM 586 N N . VAL A 1 74 ? -13.156 3.397 16.620 1.00 95.06 74 VAL A N 1
ATOM 587 C CA . VAL A 1 74 ? -12.537 2.370 15.771 1.00 95.06 74 VAL A CA 1
ATOM 588 C C . VAL A 1 74 ? -11.220 1.878 16.363 1.00 95.06 74 VAL A C 1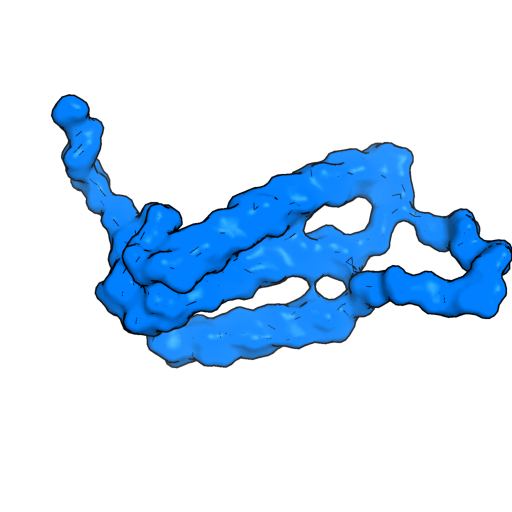
ATOM 590 O O . VAL A 1 74 ? -10.527 2.611 17.060 1.00 95.06 74 VAL A O 1
ATOM 593 N N . ASN A 1 75 ? -10.825 0.648 16.024 1.00 94.69 75 ASN A N 1
ATOM 594 C CA . ASN A 1 75 ? -9.503 0.131 16.379 1.00 94.69 75 ASN A CA 1
ATOM 595 C C . ASN A 1 75 ? -8.402 0.937 15.652 1.00 94.69 75 ASN A C 1
ATOM 597 O O . ASN A 1 75 ? -8.300 0.825 14.424 1.00 94.69 75 ASN A O 1
ATOM 601 N N . PRO A 1 76 ? -7.525 1.671 16.364 1.00 95.25 76 PRO A N 1
ATOM 602 C CA . PRO A 1 76 ? -6.473 2.470 15.733 1.00 95.25 76 PRO A CA 1
ATOM 603 C C . PRO A 1 76 ? -5.492 1.630 14.906 1.00 95.25 76 PRO A C 1
ATOM 605 O O . PRO A 1 76 ? -5.014 2.082 13.865 1.00 95.25 76 PRO A O 1
ATOM 608 N N . ALA A 1 77 ? -5.237 0.382 15.316 1.00 96.56 77 ALA A N 1
ATOM 609 C CA . ALA A 1 77 ? -4.369 -0.531 14.578 1.00 96.56 77 ALA A CA 1
ATOM 610 C C . ALA A 1 77 ? -4.964 -0.923 13.216 1.00 96.56 77 ALA A C 1
ATOM 612 O O . ALA A 1 77 ? -4.213 -1.205 12.289 1.00 96.56 77 ALA A O 1
ATOM 613 N N . ALA A 1 78 ? -6.292 -0.901 13.052 1.00 97.25 78 ALA A N 1
ATOM 614 C CA . ALA A 1 78 ? -6.928 -1.168 11.762 1.00 97.25 78 ALA A CA 1
ATOM 615 C C . ALA A 1 78 ? -6.684 -0.030 10.757 1.00 97.25 78 ALA A C 1
ATOM 617 O O . ALA A 1 78 ? -6.384 -0.300 9.595 1.00 97.25 78 ALA A O 1
ATOM 618 N N . VAL A 1 79 ? -6.739 1.231 11.209 1.00 97.62 79 VAL A N 1
ATOM 619 C CA . VAL A 1 79 ? -6.354 2.398 10.391 1.00 97.62 79 VAL A CA 1
ATOM 620 C C . VAL A 1 79 ? -4.859 2.323 10.054 1.00 97.62 79 VAL A C 1
ATOM 622 O O . VAL A 1 79 ? -4.494 2.408 8.884 1.00 97.62 79 VAL A O 1
ATOM 625 N N . GLN A 1 80 ? -4.038 2.039 11.078 1.00 98.12 80 GLN A N 1
ATOM 626 C CA . GLN A 1 80 ? -2.627 1.612 11.023 1.00 98.12 80 GLN A CA 1
ATOM 627 C C . GLN A 1 80 ? -2.328 0.711 9.816 1.00 98.12 80 GLN A C 1
ATOM 629 O O . GLN A 1 80 ? -1.562 1.000 8.894 1.00 98.12 80 GLN A O 1
ATOM 634 N N . TYR A 1 81 ? -3.017 -0.420 9.844 1.00 98.62 81 TYR A N 1
ATOM 635 C CA . TYR A 1 81 ? -2.848 -1.522 8.923 1.00 98.62 81 TYR A CA 1
ATOM 636 C C . TYR A 1 81 ? -3.312 -1.187 7.512 1.00 98.62 81 TYR A C 1
ATOM 638 O O . TYR A 1 81 ? -2.592 -1.480 6.567 1.00 98.62 81 TYR A O 1
ATOM 646 N N . LEU A 1 82 ? -4.473 -0.545 7.342 1.00 98.62 82 LEU A N 1
ATOM 647 C CA . LEU A 1 82 ? -4.936 -0.116 6.019 1.00 98.62 82 LEU A CA 1
ATOM 648 C C . LEU A 1 82 ? -3.977 0.904 5.396 1.00 98.62 82 LEU A C 1
ATOM 650 O O . LEU A 1 82 ? -3.752 0.853 4.184 1.00 98.62 82 LEU A O 1
ATOM 654 N N . ASN A 1 83 ? -3.376 1.779 6.216 1.00 98.44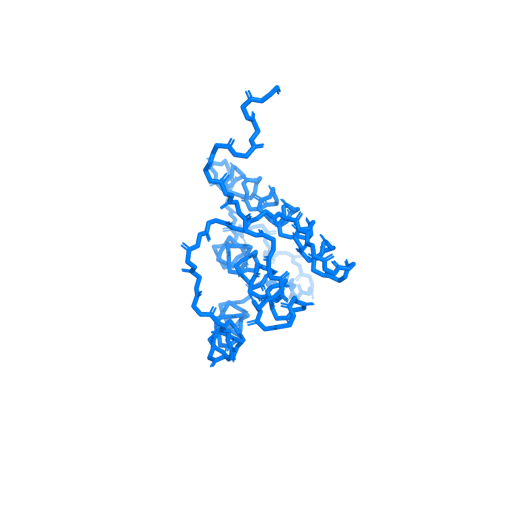 83 ASN A N 1
ATOM 655 C CA . ASN A 1 83 ? -2.339 2.707 5.781 1.00 98.44 83 ASN A CA 1
ATOM 656 C C . ASN A 1 83 ? -1.110 1.957 5.224 1.00 98.44 83 ASN A C 1
ATOM 658 O O . ASN A 1 83 ? -0.741 2.130 4.059 1.00 98.44 83 ASN A O 1
ATOM 662 N N . ARG A 1 84 ? -0.543 1.032 6.000 1.00 98.69 84 ARG A N 1
ATOM 663 C CA . ARG A 1 84 ? 0.632 0.260 5.564 1.00 98.69 84 ARG A CA 1
ATOM 664 C C . ARG A 1 84 ? 0.336 -0.740 4.456 1.00 98.69 84 ARG A C 1
ATOM 666 O O . ARG A 1 84 ? 1.164 -0.933 3.575 1.00 98.69 84 ARG A O 1
ATOM 673 N N . LEU A 1 85 ? -0.853 -1.332 4.425 1.00 98.81 85 LEU A N 1
ATOM 674 C CA . LEU A 1 85 ? -1.209 -2.343 3.432 1.00 98.81 85 LEU A CA 1
ATOM 675 C C . LEU A 1 85 ? -1.260 -1.769 2.014 1.00 98.81 85 LEU A C 1
ATOM 677 O O . LEU A 1 85 ? -0.869 -2.447 1.067 1.00 98.81 85 LEU A O 1
ATOM 681 N N . SER A 1 86 ? -1.700 -0.523 1.826 1.00 98.81 86 SER A N 1
ATOM 682 C CA . SER A 1 86 ? -1.619 0.050 0.480 1.00 98.81 86 SER A CA 1
ATOM 683 C C . SER A 1 86 ? -0.191 0.438 0.080 1.00 98.81 86 SER A C 1
ATOM 685 O O . SER A 1 86 ? 0.132 0.360 -1.106 1.00 98.81 86 SER A O 1
ATOM 687 N N . ASP A 1 87 ? 0.669 0.805 1.032 1.00 98.62 87 ASP A N 1
ATOM 688 C CA . ASP A 1 87 ? 2.095 1.008 0.744 1.00 98.62 87 ASP A CA 1
ATOM 689 C C . ASP A 1 87 ? 2.726 -0.331 0.333 1.00 98.62 87 ASP A C 1
ATOM 691 O O . ASP A 1 87 ? 3.412 -0.414 -0.682 1.00 98.62 87 ASP A O 1
ATOM 695 N N . TRP A 1 88 ? 2.375 -1.410 1.036 1.00 98.81 88 TRP A N 1
ATOM 696 C CA . TRP A 1 88 ? 2.756 -2.775 0.683 1.00 98.81 88 TRP A CA 1
ATOM 697 C C . TRP A 1 88 ? 2.306 -3.145 -0.735 1.00 98.81 88 TRP A C 1
ATOM 699 O O . TRP A 1 88 ? 3.122 -3.604 -1.528 1.00 98.81 88 TRP A O 1
ATOM 709 N N . PHE A 1 89 ? 1.048 -2.873 -1.113 1.00 98.88 89 PHE A N 1
ATOM 710 C CA . PHE A 1 89 ? 0.575 -3.122 -2.483 1.00 98.88 89 PHE A CA 1
ATOM 711 C C . PHE A 1 89 ? 1.314 -2.283 -3.529 1.00 98.88 89 PHE A C 1
ATOM 713 O O . PHE A 1 89 ? 1.537 -2.760 -4.639 1.00 98.88 89 PHE A O 1
ATOM 720 N N . PHE A 1 90 ? 1.691 -1.045 -3.201 1.00 98.56 90 PHE A N 1
ATOM 721 C CA . PHE A 1 90 ? 2.499 -0.214 -4.089 1.00 98.56 90 PHE A CA 1
ATOM 722 C C . PHE A 1 90 ? 3.879 -0.831 -4.324 1.00 98.56 90 PHE A C 1
ATOM 724 O O . PHE A 1 90 ? 4.279 -1.001 -5.471 1.00 98.56 90 PHE A O 1
ATOM 731 N N . VAL A 1 91 ? 4.580 -1.211 -3.258 1.00 98.44 91 VAL A N 1
ATOM 732 C CA . VAL A 1 91 ? 5.925 -1.795 -3.340 1.00 98.44 91 VAL A CA 1
ATOM 733 C C . VAL A 1 91 ? 5.886 -3.169 -4.020 1.00 98.44 91 VAL A C 1
ATOM 735 O O . VAL A 1 91 ? 6.692 -3.437 -4.910 1.00 98.44 91 VAL A O 1
ATOM 738 N N . ALA A 1 92 ? 4.896 -4.005 -3.699 1.00 98.69 92 ALA A N 1
ATOM 739 C CA . ALA A 1 92 ? 4.691 -5.296 -4.351 1.00 98.69 92 ALA A CA 1
ATOM 740 C C . ALA A 1 92 ? 4.401 -5.155 -5.856 1.00 98.69 92 ALA A C 1
ATOM 742 O O . ALA A 1 92 ? 4.889 -5.958 -6.651 1.00 98.69 92 ALA A O 1
ATOM 743 N N . ALA A 1 93 ? 3.642 -4.131 -6.269 1.00 98.56 93 ALA A N 1
ATOM 744 C CA . ALA A 1 93 ? 3.395 -3.856 -7.686 1.00 98.56 93 ALA A CA 1
ATOM 745 C C . ALA A 1 93 ? 4.702 -3.563 -8.440 1.00 98.56 93 ALA A C 1
ATOM 747 O O . ALA A 1 93 ? 4.924 -4.100 -9.524 1.00 98.56 93 ALA A O 1
ATOM 748 N N . ARG A 1 94 ? 5.613 -2.802 -7.820 1.00 98.19 94 ARG A N 1
ATOM 749 C CA . ARG A 1 94 ? 6.949 -2.535 -8.375 1.00 98.19 94 ARG A CA 1
ATOM 750 C C . ARG A 1 94 ? 7.802 -3.795 -8.456 1.00 98.19 94 ARG A C 1
ATOM 752 O O . ARG A 1 94 ? 8.427 -4.046 -9.480 1.00 98.19 94 ARG A O 1
ATOM 759 N N . ILE A 1 95 ? 7.777 -4.641 -7.421 1.00 98.44 95 ILE A N 1
ATOM 760 C CA . ILE A 1 95 ? 8.449 -5.952 -7.455 1.00 98.44 95 ILE A CA 1
ATOM 761 C C . ILE A 1 95 ? 7.950 -6.789 -8.640 1.00 98.44 95 ILE A C 1
ATOM 763 O O . ILE A 1 95 ? 8.756 -7.377 -9.360 1.00 98.44 95 ILE A O 1
ATOM 767 N N . ALA A 1 96 ? 6.638 -6.789 -8.887 1.00 98.25 96 ALA A N 1
ATOM 768 C CA . ALA A 1 96 ? 6.015 -7.481 -10.014 1.00 98.25 96 ALA A CA 1
ATOM 769 C C . ALA A 1 96 ? 6.314 -6.851 -11.393 1.00 98.25 96 ALA A C 1
ATOM 771 O O . ALA A 1 96 ? 6.001 -7.462 -12.417 1.00 98.25 96 ALA A O 1
ATOM 772 N N . ASN A 1 97 ? 6.914 -5.660 -11.434 1.00 97.69 97 ASN A N 1
ATOM 773 C CA . ASN A 1 97 ? 7.380 -4.964 -12.635 1.00 97.69 97 ASN A CA 1
ATOM 774 C C . ASN A 1 97 ? 8.910 -5.019 -12.736 1.00 97.69 97 ASN A C 1
ATOM 776 O O . ASN A 1 97 ? 9.579 -3.993 -12.862 1.00 97.69 97 ASN A O 1
ATOM 780 N N . ASP A 1 98 ? 9.459 -6.234 -12.678 1.00 97.25 98 ASP A N 1
ATOM 781 C CA . ASP A 1 98 ? 10.903 -6.473 -12.767 1.00 97.25 98 ASP A CA 1
ATOM 782 C C . ASP A 1 98 ? 11.694 -5.648 -11.735 1.00 97.25 98 ASP A C 1
ATOM 784 O O . ASP A 1 98 ? 12.598 -4.886 -12.070 1.00 97.25 98 ASP A O 1
ATOM 788 N N . GLU A 1 99 ? 11.288 -5.739 -10.463 1.00 97.50 99 GLU A N 1
ATOM 789 C CA . GLU A 1 99 ? 11.913 -4.995 -9.355 1.00 97.50 99 GLU A CA 1
ATOM 790 C C . GLU A 1 99 ? 11.991 -3.474 -9.608 1.00 97.50 99 GLU A C 1
ATOM 792 O O . GLU A 1 99 ? 12.929 -2.783 -9.208 1.00 97.50 99 GLU A O 1
ATOM 797 N N . GLY A 1 100 ? 10.968 -2.941 -10.275 1.00 96.31 100 GLY A N 1
ATOM 798 C CA . GLY A 1 100 ? 10.810 -1.529 -10.598 1.00 96.31 100 GLY A CA 1
ATOM 799 C C . GLY A 1 100 ? 11.478 -1.081 -11.900 1.00 96.31 100 GLY A C 1
ATOM 800 O O . GLY A 1 100 ? 11.315 0.076 -12.284 1.00 96.31 100 GLY A O 1
ATOM 801 N N . ARG A 1 101 ? 12.196 -1.960 -12.614 1.00 95.94 101 ARG A N 1
ATOM 802 C CA . ARG A 1 101 ? 12.828 -1.626 -13.906 1.00 95.94 101 ARG A CA 1
ATOM 803 C C . ARG A 1 101 ? 11.819 -1.486 -15.045 1.00 95.94 101 ARG A C 1
ATOM 805 O O . ARG A 1 101 ? 12.070 -0.743 -15.990 1.00 95.94 101 ARG A O 1
ATOM 812 N N . ALA A 1 102 ? 10.681 -2.170 -14.944 1.00 95.81 102 ALA A N 1
ATOM 813 C CA . ALA A 1 102 ? 9.591 -2.119 -15.916 1.00 95.81 102 ALA A CA 1
ATOM 814 C C . ALA A 1 102 ? 8.386 -1.294 -15.421 1.00 95.81 102 ALA A C 1
ATOM 816 O O . ALA A 1 102 ? 7.275 -1.445 -15.933 1.00 95.81 102 ALA A O 1
ATOM 817 N N . ASP A 1 103 ? 8.580 -0.441 -14.408 1.00 96.88 103 ASP A N 1
ATOM 818 C CA . ASP A 1 103 ? 7.536 0.463 -13.931 1.00 96.88 103 ASP A CA 1
ATOM 819 C C . ASP A 1 103 ? 7.116 1.448 -15.034 1.00 96.88 103 ASP A C 1
ATOM 821 O O . ASP A 1 103 ? 7.945 2.048 -15.722 1.00 96.88 103 ASP A O 1
ATOM 825 N N . VAL A 1 104 ? 5.805 1.660 -15.187 1.00 95.25 104 VAL A N 1
ATOM 826 C CA . VAL A 1 104 ? 5.279 2.645 -16.139 1.00 95.25 104 VAL A CA 1
ATOM 827 C C . VAL A 1 104 ? 5.436 4.030 -15.530 1.00 95.25 104 VAL A C 1
ATOM 829 O O . VAL A 1 104 ? 4.668 4.431 -14.657 1.00 95.25 104 VAL A O 1
ATOM 832 N N . LEU A 1 105 ? 6.449 4.767 -15.968 1.00 94.50 105 LEU A N 1
ATOM 833 C CA . LEU A 1 105 ? 6.735 6.096 -15.442 1.00 94.50 105 LEU A CA 1
ATOM 834 C C . LEU A 1 105 ? 5.906 7.166 -16.155 1.00 94.50 105 LEU A C 1
ATOM 836 O O . LEU A 1 105 ? 5.757 7.164 -17.376 1.00 94.50 105 LEU A O 1
ATOM 840 N N . TRP A 1 106 ? 5.400 8.123 -15.386 1.00 94.12 106 TRP A N 1
ATOM 841 C CA . TRP A 1 106 ? 4.843 9.347 -15.936 1.00 94.12 106 TRP A CA 1
ATOM 842 C C . TRP A 1 106 ? 5.961 10.185 -16.564 1.00 94.12 106 TRP A C 1
ATOM 844 O O . TRP A 1 106 ? 6.998 10.427 -15.937 1.00 94.12 106 TRP A O 1
ATOM 854 N N . VAL A 1 107 ? 5.728 10.646 -17.794 1.00 90.88 107 VAL A N 1
ATOM 855 C CA . VAL A 1 107 ? 6.643 11.507 -18.547 1.00 90.88 107 VAL A CA 1
ATOM 856 C C . VAL A 1 107 ? 5.986 12.881 -18.730 1.00 90.88 107 VAL A C 1
ATOM 858 O O . VAL A 1 107 ? 4.901 12.957 -19.319 1.00 90.88 107 VAL A O 1
ATOM 861 N N . PRO A 1 108 ? 6.607 13.974 -18.245 1.00 87.38 108 PRO A N 1
ATOM 862 C CA . PRO A 1 108 ? 6.086 15.321 -18.449 1.00 87.38 108 PRO A CA 1
ATOM 863 C C . PRO A 1 108 ? 5.863 15.623 -19.937 1.00 87.38 108 PRO A C 1
ATOM 865 O O . PRO A 1 108 ? 6.749 15.410 -20.757 1.00 87.38 108 PRO A O 1
ATOM 868 N N . GLY A 1 109 ? 4.683 16.141 -20.286 1.00 82.06 109 GLY A N 1
ATOM 869 C CA . GLY A 1 109 ? 4.371 16.582 -21.652 1.00 82.06 109 GLY A CA 1
ATOM 870 C C . GLY A 1 109 ? 3.917 15.490 -22.629 1.00 82.06 109 GLY A C 1
ATOM 871 O O . GLY A 1 109 ? 3.531 15.821 -23.743 1.00 82.06 109 GLY A O 1
ATOM 872 N N . ALA A 1 110 ? 3.880 14.215 -22.225 1.00 75.81 110 ALA A N 1
ATOM 873 C CA . ALA A 1 110 ? 3.503 13.114 -23.121 1.00 75.81 110 ALA A CA 1
ATOM 874 C C . ALA A 1 110 ? 2.035 13.150 -23.612 1.00 75.81 110 ALA A C 1
ATOM 876 O O . ALA A 1 110 ? 1.735 12.577 -24.652 1.00 75.81 110 ALA A O 1
ATOM 877 N N . ASN A 1 111 ? 1.138 13.848 -22.904 1.00 65.44 111 ASN A N 1
ATOM 878 C CA . ASN A 1 111 ? -0.298 13.935 -23.219 1.00 65.44 111 ASN A CA 1
ATOM 879 C C . ASN A 1 111 ? -0.743 15.365 -23.603 1.00 65.44 111 ASN A C 1
ATOM 881 O O . ASN A 1 111 ? -1.815 15.800 -23.194 1.00 65.44 111 ASN A O 1
ATOM 885 N N . GLN A 1 112 ? 0.086 16.134 -24.318 1.00 59.16 112 GLN A N 1
ATOM 886 C CA . GLN A 1 112 ? -0.266 17.489 -24.795 1.00 59.16 112 GLN A CA 1
ATOM 887 C C . GLN A 1 112 ? -0.990 17.508 -26.162 1.00 59.16 112 GLN A C 1
ATOM 889 O O . GLN A 1 112 ? -0.952 18.525 -26.852 1.00 59.16 112 GLN A O 1
ATOM 894 N N . GLY A 1 113 ? -1.620 16.398 -26.564 1.00 53.19 113 GLY A N 1
ATOM 895 C CA . GLY A 1 113 ? -2.337 16.248 -27.839 1.00 53.19 113 GLY A CA 1
ATOM 896 C C . GLY A 1 113 ? -3.839 16.119 -27.662 1.00 53.19 113 GLY A C 1
ATOM 897 O O . GLY A 1 113 ? -4.244 15.415 -26.709 1.00 53.19 113 GLY A O 1
#

Sequence (113 aa):
MEKDGDREWNPLRIQPGQVTRLEGEIDQMNARLEPLRSFILPGGTVLSSHLHQCRTVCRRAERLTVQLATTEEVNPAAVQYLNRLSDWFFVAARIANDEGRADVLWVPGANQG

Organism: NCBI:txid163714

Radius of gyration: 17.73 Å; chains: 1; bounding box: 37×33×55 Å

Foldseek 3Di:
DVPPPPDPDDDDDQDLVLLVVLVVLLVVLLVQADDDDADFDQDADPLLNVLLVVLVVLVVVLVVQVVVVVPDPDDVSSNSNSVSSSSSSNSVSCVVCVRVPNTHGDDPPPPPD

pLDDT: mean 92.91, std 10.72, range [53.19, 98.88]

InterPro domains:
  IPR016030 Cobalamin adenosyltransferase-like [PF01923] (6-95)
  IPR029499 Corrinoid adenosyltransferase, PduO-type [PTHR12213] (12-101)
  IPR029499 Corrinoid adenosyltransferase, PduO-type [TIGR00636] (13-106)
  IPR036451 Cobalamin adenosyltransferase-like superfamily [G3DSA:1.20.1200.10] (1-113)
  IPR036451 Cobalamin adenosyltransferase-like superfamily [SSF89028] (10-106)

Secondary structure (DSSP, 8-state):
-GGGTT-SS------HHHHHHHHHHHHHHHTTSPPP-SPBPS-SSHHHHHHHHHHHHHHHHHHHHHHHTTTS---HHHHHHHHHHHHHHHHHHHHTTTTTTT--B--TTTT--